Protein AF-A0A2J8SRP4-F1 (afdb_monomer_lite)

Structure (mmCIF, N/CA/C/O backbone):
data_AF-A0A2J8SRP4-F1
#
_entry.id   AF-A0A2J8SRP4-F1
#
loop_
_atom_site.group_PDB
_atom_site.id
_atom_site.type_symbol
_atom_site.label_atom_id
_atom_site.label_alt_id
_atom_site.label_comp_id
_atom_site.label_asym_id
_atom_site.label_entity_id
_atom_site.label_seq_id
_atom_site.pdbx_PDB_ins_code
_atom_site.Cartn_x
_atom_site.Cartn_y
_atom_site.Cartn_z
_atom_site.occupancy
_atom_site.B_iso_or_equiv
_atom_site.auth_seq_id
_atom_site.auth_comp_id
_atom_site.auth_asym_id
_atom_site.auth_atom_id
_atom_site.pdbx_PDB_model_num
ATOM 1 N N . MET A 1 1 ? -6.753 -57.202 -45.475 1.00 40.09 1 MET A N 1
ATOM 2 C CA . MET A 1 1 ? -7.753 -56.138 -45.253 1.00 40.09 1 MET A CA 1
ATOM 3 C C . MET A 1 1 ? -6.995 -54.838 -45.067 1.00 40.09 1 MET A C 1
ATOM 5 O O . MET A 1 1 ? -6.317 -54.714 -44.061 1.00 40.09 1 MET A O 1
ATOM 9 N N . ASN A 1 2 ? -7.024 -53.933 -46.046 1.00 38.69 2 ASN A N 1
ATOM 10 C CA . ASN A 1 2 ? -6.507 -52.573 -45.891 1.00 38.69 2 ASN A CA 1
ATOM 11 C C . ASN A 1 2 ? -7.425 -51.650 -46.700 1.00 38.69 2 ASN A C 1
ATOM 13 O O . ASN A 1 2 ? -7.540 -51.818 -47.911 1.00 38.69 2 ASN A O 1
ATOM 17 N N . GLY A 1 3 ? -8.147 -50.769 -46.015 1.00 42.84 3 GLY A N 1
ATOM 18 C CA . GLY A 1 3 ? -9.070 -49.806 -46.608 1.00 42.84 3 GLY A CA 1
ATOM 19 C C . GLY A 1 3 ? -8.746 -48.425 -46.058 1.00 42.84 3 GLY A C 1
ATOM 20 O O . GLY A 1 3 ? -9.212 -48.068 -44.982 1.00 42.84 3 GLY A O 1
ATOM 21 N N . ASP A 1 4 ? -7.906 -47.687 -46.780 1.00 44.59 4 ASP A N 1
ATOM 22 C CA . ASP A 1 4 ? -7.559 -46.296 -46.492 1.00 44.59 4 ASP A CA 1
ATOM 23 C C . ASP A 1 4 ? -8.706 -45.377 -46.941 1.00 44.59 4 ASP A C 1
ATOM 25 O O . ASP A 1 4 ? -8.791 -44.965 -48.098 1.00 44.59 4 ASP A O 1
ATOM 29 N N . SER A 1 5 ? -9.605 -45.043 -46.017 1.00 53.81 5 SER A N 1
ATOM 30 C CA . SER A 1 5 ? -10.577 -43.963 -46.203 1.00 53.81 5 SER A CA 1
ATOM 31 C C . SER A 1 5 ? -9.955 -42.642 -45.751 1.00 53.81 5 SER A C 1
ATOM 33 O O . SER A 1 5 ? -10.092 -42.233 -44.599 1.00 53.81 5 SER A O 1
ATOM 35 N N . ARG A 1 6 ? -9.264 -41.951 -46.664 1.00 50.66 6 ARG A N 1
ATOM 36 C CA . ARG A 1 6 ? -8.825 -40.561 -46.460 1.00 50.66 6 ARG A CA 1
ATOM 37 C C . ARG A 1 6 ? -10.037 -39.626 -46.496 1.00 50.66 6 ARG A C 1
ATOM 39 O O . ARG A 1 6 ? -10.508 -39.253 -47.566 1.00 50.66 6 ARG A O 1
ATOM 46 N N . ALA A 1 7 ? -10.525 -39.225 -45.325 1.00 52.59 7 ALA A N 1
ATOM 47 C CA . ALA A 1 7 ? -11.469 -38.120 -45.200 1.00 52.59 7 ALA A CA 1
ATOM 48 C C . ALA A 1 7 ? -10.760 -36.803 -45.569 1.00 52.59 7 ALA A C 1
ATOM 50 O O . ALA A 1 7 ? -9.891 -36.322 -44.843 1.00 52.59 7 ALA A O 1
ATOM 51 N N . ALA A 1 8 ? -11.104 -36.234 -46.724 1.00 55.78 8 ALA A N 1
ATOM 52 C CA . ALA A 1 8 ? -10.657 -34.906 -47.121 1.00 55.78 8 ALA A CA 1
ATOM 53 C C . ALA A 1 8 ? -11.366 -33.852 -46.252 1.00 55.78 8 ALA A C 1
ATOM 55 O O . ALA A 1 8 ? -12.569 -33.634 -46.384 1.00 55.78 8 ALA A O 1
ATOM 56 N N . VAL A 1 9 ? -10.625 -33.196 -45.356 1.00 54.66 9 VAL A N 1
ATOM 57 C CA . VAL A 1 9 ? -11.111 -32.035 -44.599 1.00 54.66 9 VAL A CA 1
ATOM 58 C C . VAL A 1 9 ? -11.082 -30.824 -45.530 1.00 54.66 9 VAL A C 1
ATOM 60 O O . VAL A 1 9 ? -10.057 -30.163 -45.684 1.00 54.66 9 VAL A O 1
ATOM 63 N N . VAL A 1 10 ? -12.209 -30.545 -46.184 1.00 57.19 10 VAL A N 1
ATOM 64 C CA . VAL A 1 10 ? -12.417 -29.285 -46.904 1.00 57.19 10 VAL A CA 1
ATOM 65 C C . VAL A 1 10 ? -12.738 -28.214 -45.866 1.00 57.19 10 VAL A C 1
ATOM 67 O O . VAL A 1 10 ? -13.882 -28.022 -45.466 1.00 57.19 10 VAL A O 1
ATOM 70 N N . THR A 1 11 ? -11.699 -27.537 -45.390 1.00 53.75 11 THR A N 1
ATOM 71 C CA . THR A 1 11 ? -11.833 -26.277 -44.657 1.00 53.75 11 THR A CA 1
ATOM 72 C C . THR A 1 11 ? -11.975 -25.160 -45.690 1.00 53.75 11 THR A C 1
ATOM 74 O O . THR A 1 11 ? -11.020 -24.783 -46.368 1.00 53.75 11 THR A O 1
ATOM 77 N N . SER A 1 12 ? -13.203 -24.680 -45.881 1.00 53.62 12 SER A N 1
ATOM 78 C CA . SER A 1 12 ? -13.449 -23.433 -46.601 1.00 53.62 12 SER A CA 1
ATOM 79 C C . SER A 1 12 ? -13.050 -22.255 -45.701 1.00 53.62 12 SER A C 1
ATOM 81 O O . SER A 1 12 ? -13.509 -22.211 -44.554 1.00 53.62 12 SER A O 1
ATOM 83 N N . PRO A 1 13 ? -12.241 -21.291 -46.176 1.00 53.75 13 PRO A N 1
ATOM 84 C CA . PRO A 1 13 ? -11.909 -20.107 -45.391 1.00 53.75 13 PRO A CA 1
ATOM 85 C C . PRO A 1 13 ? -13.167 -19.256 -45.127 1.00 53.75 13 PRO A C 1
ATOM 87 O O . PRO A 1 13 ? -14.064 -19.213 -45.975 1.00 53.75 13 PRO A O 1
ATOM 90 N N . PRO A 1 14 ? -13.263 -18.585 -43.963 1.00 45.38 14 PRO A N 1
ATOM 91 C CA . PRO A 1 14 ? -14.450 -17.824 -43.590 1.00 45.38 14 PRO A CA 1
ATOM 92 C C . PRO A 1 14 ? -14.631 -16.581 -44.482 1.00 45.38 14 PRO A C 1
ATOM 94 O O . PRO A 1 14 ? -13.644 -16.026 -44.975 1.00 45.38 14 PRO A O 1
ATOM 97 N N . PRO A 1 15 ? -15.881 -16.128 -44.694 1.00 49.12 15 PRO A N 1
ATOM 98 C CA . PRO A 1 15 ? -16.188 -15.028 -45.599 1.00 49.12 15 PRO A CA 1
ATOM 99 C C . PRO A 1 15 ? -15.612 -13.700 -45.093 1.00 49.12 15 PRO A C 1
ATOM 101 O O . PRO A 1 15 ? -15.779 -13.309 -43.938 1.00 49.12 15 PRO A O 1
ATOM 104 N N . THR A 1 16 ? -14.934 -12.992 -45.995 1.00 54.62 16 THR A N 1
ATOM 105 C CA . THR A 1 16 ? -14.327 -11.680 -45.759 1.00 54.62 16 THR A CA 1
ATOM 106 C C . THR A 1 16 ? -15.401 -10.593 -45.718 1.00 54.62 16 THR A C 1
ATOM 108 O O . THR A 1 16 ? -15.681 -9.953 -46.727 1.00 54.62 16 THR A O 1
ATOM 111 N N . THR A 1 17 ? -15.983 -10.339 -44.550 1.00 49.53 17 THR A N 1
ATOM 112 C CA .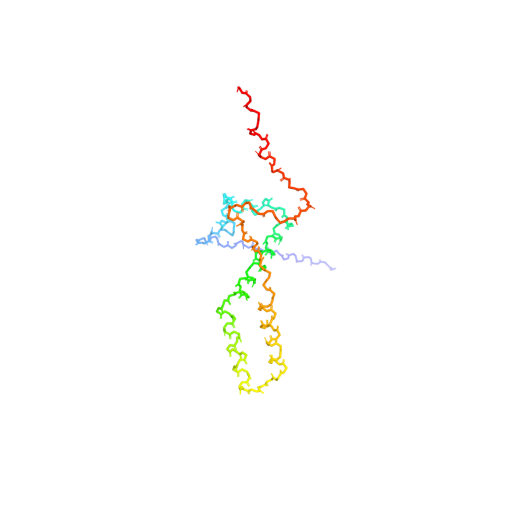 THR A 1 17 ? -16.734 -9.101 -44.290 1.00 49.53 17 THR A CA 1
ATOM 113 C C . THR A 1 17 ? -16.005 -8.297 -43.218 1.00 49.53 17 THR A C 1
ATOM 115 O O . THR A 1 17 ? -16.048 -8.635 -42.038 1.00 49.53 17 THR A O 1
ATOM 118 N N . ALA A 1 18 ? -15.290 -7.248 -43.631 1.00 51.03 18 ALA A N 1
ATOM 119 C CA . ALA A 1 18 ? -14.847 -6.187 -42.725 1.00 51.03 18 ALA A CA 1
ATOM 120 C C . ALA A 1 18 ? -16.030 -5.225 -42.496 1.00 51.03 18 ALA A C 1
ATOM 122 O O . ALA A 1 18 ? -16.766 -4.959 -43.447 1.00 51.03 18 ALA A O 1
ATOM 123 N N . PRO A 1 19 ? -16.226 -4.717 -41.266 1.00 50.34 19 PRO A N 1
ATOM 124 C CA . PRO A 1 19 ? -15.535 -3.478 -40.923 1.00 50.34 19 PRO A CA 1
ATOM 125 C C . PRO A 1 19 ? -15.154 -3.413 -39.434 1.00 50.34 19 PRO A C 1
ATOM 127 O O . PRO A 1 19 ? -15.683 -2.602 -38.701 1.00 50.34 19 PRO A O 1
ATOM 130 N N . HIS A 1 20 ? -14.230 -4.251 -38.967 1.00 47.28 20 HIS A N 1
ATOM 131 C CA . HIS A 1 20 ? -13.478 -3.994 -37.727 1.00 47.28 20 HIS A CA 1
ATOM 132 C C . HIS A 1 20 ? -12.106 -4.643 -37.864 1.00 47.28 20 HIS A C 1
ATOM 134 O O . HIS A 1 20 ? -11.798 -5.688 -37.297 1.00 47.28 20 HIS A O 1
ATOM 140 N N . LYS A 1 21 ? -11.297 -4.046 -38.735 1.00 50.06 21 LYS A N 1
ATOM 141 C CA . LYS A 1 21 ? -9.904 -4.419 -38.951 1.00 50.06 21 LYS A CA 1
ATOM 142 C C . LYS A 1 21 ? -8.993 -3.322 -38.404 1.00 50.06 21 LYS A C 1
ATOM 144 O O . LYS A 1 21 ? -7.998 -3.000 -39.032 1.00 50.06 21 LYS A O 1
ATOM 149 N N . GLU A 1 22 ? -9.280 -2.811 -37.210 1.00 49.19 22 GLU A N 1
ATOM 150 C CA . GLU A 1 22 ? -8.179 -2.397 -36.338 1.00 49.19 22 GLU A CA 1
ATOM 151 C C . GLU A 1 22 ? -7.460 -3.691 -35.965 1.00 49.19 22 GLU A C 1
ATOM 153 O O . GLU A 1 22 ? -7.807 -4.409 -35.021 1.00 49.19 22 GLU A O 1
ATOM 158 N N . ARG A 1 23 ? -6.543 -4.082 -36.851 1.00 59.72 23 ARG A N 1
ATOM 159 C CA . ARG A 1 23 ? -5.667 -5.236 -36.688 1.00 59.72 23 ARG A CA 1
ATOM 160 C C . ARG A 1 23 ? -5.067 -5.081 -35.295 1.00 59.72 23 ARG A C 1
ATOM 162 O O . ARG A 1 23 ? -4.697 -3.982 -34.921 1.00 59.72 23 ARG A O 1
ATOM 169 N N . TYR A 1 24 ? -4.954 -6.151 -34.517 1.00 57.38 24 TYR A N 1
ATOM 170 C CA . TYR A 1 24 ? -4.339 -6.096 -33.180 1.00 57.38 24 TYR A CA 1
ATOM 171 C C . TYR A 1 24 ? -2.965 -5.377 -33.149 1.00 57.38 24 TYR A C 1
ATOM 173 O O . TYR A 1 24 ? -2.548 -4.905 -32.099 1.00 57.38 24 TYR A O 1
ATOM 181 N N . PHE A 1 25 ? -2.307 -5.264 -34.307 1.00 50.47 25 PHE A N 1
ATOM 182 C CA . PHE A 1 25 ? -1.051 -4.559 -34.563 1.00 50.47 25 PHE A CA 1
ATOM 183 C C . PHE A 1 25 ? -1.175 -3.047 -34.847 1.00 50.47 25 PHE A C 1
ATOM 185 O O . PHE A 1 25 ? -0.173 -2.357 -34.799 1.00 50.47 25 PHE A O 1
ATOM 192 N N . ASP A 1 26 ? -2.370 -2.524 -35.117 1.00 57.34 26 ASP A N 1
ATOM 193 C CA . ASP A 1 26 ? -2.629 -1.119 -35.490 1.00 57.34 26 ASP A CA 1
ATOM 194 C C . ASP A 1 26 ? -2.953 -0.227 -34.275 1.00 57.34 26 ASP A C 1
ATOM 196 O O . ASP A 1 26 ? -3.289 0.943 -34.398 1.00 57.34 26 ASP A O 1
ATOM 200 N N . ARG A 1 27 ? -2.891 -0.795 -33.063 1.00 63.62 27 ARG A N 1
ATOM 201 C CA . ARG A 1 27 ? -3.172 -0.080 -31.805 1.00 63.62 27 ARG A CA 1
ATOM 202 C C . ARG A 1 27 ? -1.929 0.546 -31.186 1.00 63.62 27 ARG A C 1
ATOM 204 O O . ARG A 1 27 ? -2.042 1.340 -30.257 1.00 63.62 27 ARG A O 1
ATOM 211 N N . VAL A 1 28 ? -0.754 0.127 -31.646 1.00 65.88 28 VAL A N 1
ATOM 212 C CA . VAL A 1 28 ? 0.528 0.570 -31.114 1.00 65.88 28 VAL A CA 1
ATOM 213 C C . VAL A 1 28 ? 1.168 1.446 -32.172 1.00 65.88 28 VAL A C 1
ATOM 215 O O . VAL A 1 28 ? 1.586 0.954 -33.214 1.00 65.88 28 VAL A O 1
ATOM 218 N N . ASP A 1 29 ? 1.219 2.748 -31.908 1.00 77.69 29 ASP A N 1
ATOM 219 C CA . ASP A 1 29 ? 1.975 3.675 -32.741 1.00 77.69 29 ASP A CA 1
ATOM 220 C C . ASP A 1 29 ? 3.465 3.319 -32.643 1.00 77.69 29 ASP A C 1
ATOM 222 O O . ASP A 1 29 ? 4.126 3.586 -31.638 1.00 77.69 29 ASP A O 1
ATOM 226 N N . GLU A 1 30 ? 3.987 2.675 -33.687 1.00 74.88 30 GLU A N 1
ATOM 227 C CA . GLU A 1 30 ? 5.390 2.266 -33.778 1.00 74.88 30 GLU A CA 1
ATOM 228 C C . GLU A 1 30 ? 6.361 3.458 -33.740 1.00 74.88 30 GLU A C 1
ATOM 230 O O . GLU A 1 30 ? 7.533 3.272 -33.410 1.00 74.88 30 GLU A O 1
ATOM 235 N N . ASN A 1 31 ? 5.882 4.675 -34.026 1.00 81.44 31 ASN A N 1
ATOM 236 C CA . ASN A 1 31 ? 6.665 5.908 -33.958 1.00 81.44 31 ASN A CA 1
ATOM 237 C C . ASN A 1 31 ? 6.555 6.608 -32.597 1.00 81.44 31 ASN A C 1
ATOM 239 O O . ASN A 1 31 ? 7.219 7.626 -32.385 1.00 81.44 31 ASN A O 1
ATOM 243 N N . ASN A 1 32 ? 5.750 6.084 -31.665 1.00 85.94 32 ASN A N 1
ATOM 244 C CA . ASN A 1 32 ? 5.618 6.672 -30.341 1.00 85.94 32 ASN A CA 1
ATOM 245 C C . ASN A 1 32 ? 6.972 6.590 -29.606 1.00 85.94 32 ASN A C 1
ATOM 247 O O . ASN A 1 32 ? 7.492 5.487 -29.388 1.00 85.94 32 ASN A O 1
ATOM 251 N N . PRO A 1 33 ? 7.547 7.732 -29.187 1.00 81.44 33 PRO A N 1
ATOM 252 C CA . PRO A 1 33 ? 8.847 7.764 -28.527 1.00 81.44 33 PRO A CA 1
ATOM 253 C C . PRO A 1 33 ? 8.877 6.953 -27.227 1.00 81.44 33 PRO A C 1
ATOM 255 O O . PRO A 1 33 ? 9.914 6.379 -26.909 1.00 81.44 33 PRO A O 1
ATOM 258 N N . GLU A 1 34 ? 7.762 6.845 -26.499 1.00 80.50 34 GLU A N 1
ATOM 259 C CA . GLU A 1 34 ? 7.681 6.040 -25.273 1.00 80.50 34 GLU A CA 1
ATOM 260 C C . GLU A 1 34 ? 7.673 4.540 -25.574 1.00 80.50 34 GLU A C 1
ATOM 262 O O . GLU A 1 34 ? 8.381 3.780 -24.918 1.00 80.50 34 GLU A O 1
ATOM 267 N N . TYR A 1 35 ? 6.969 4.111 -26.625 1.00 83.94 35 TYR A N 1
ATOM 268 C CA . TYR A 1 35 ? 6.986 2.713 -27.060 1.00 83.94 35 TYR A CA 1
ATOM 269 C C . TYR A 1 35 ? 8.375 2.293 -27.556 1.00 83.94 35 TYR A C 1
ATOM 271 O O . TYR A 1 35 ? 8.881 1.229 -27.196 1.00 83.94 35 TYR A O 1
ATOM 279 N N . LEU A 1 36 ? 9.028 3.154 -28.340 1.00 85.19 36 LEU A N 1
ATOM 280 C CA . LEU A 1 36 ? 10.403 2.945 -28.786 1.00 85.19 36 LEU A CA 1
ATOM 281 C C . LEU A 1 36 ? 11.364 2.890 -27.596 1.00 85.19 36 LEU A C 1
ATOM 283 O O . LEU A 1 36 ? 12.239 2.027 -27.560 1.00 85.19 36 LEU A O 1
ATOM 287 N N . ARG A 1 37 ? 11.205 3.775 -26.609 1.00 84.88 37 ARG A N 1
ATOM 288 C CA . ARG A 1 37 ? 12.037 3.790 -25.401 1.00 84.88 37 ARG A CA 1
ATOM 289 C C . ARG A 1 37 ? 11.875 2.497 -24.603 1.00 84.88 37 ARG A C 1
ATOM 291 O O . ARG A 1 37 ? 12.872 1.839 -24.326 1.00 84.88 37 ARG A O 1
ATOM 298 N N . GLU A 1 38 ? 10.639 2.099 -24.323 1.00 82.44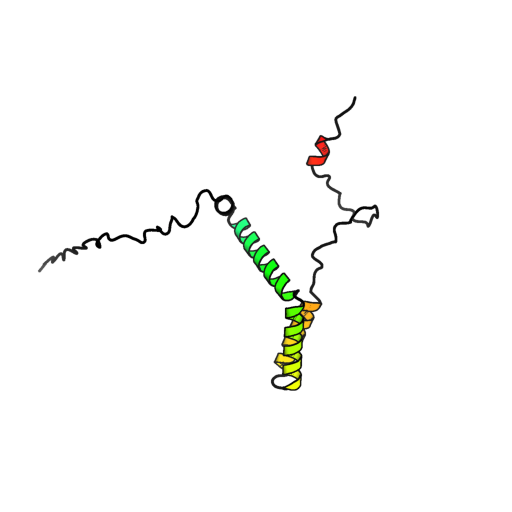 38 GLU A N 1
ATOM 299 C CA . GLU A 1 38 ? 10.283 0.859 -23.627 1.00 82.44 38 GLU A CA 1
ATOM 300 C C . GLU A 1 38 ? 10.830 -0.377 -24.359 1.00 82.44 38 GLU A C 1
ATOM 302 O O . GLU A 1 38 ? 11.409 -1.262 -23.733 1.00 82.44 38 GLU A O 1
ATOM 307 N N . ARG A 1 39 ? 10.719 -0.426 -25.696 1.00 84.50 39 ARG A N 1
ATOM 308 C CA . ARG A 1 39 ? 11.239 -1.534 -26.515 1.00 84.50 39 ARG A CA 1
ATOM 309 C C . ARG A 1 39 ? 12.765 -1.624 -26.492 1.00 84.50 39 ARG A C 1
ATOM 311 O O . ARG A 1 39 ? 13.309 -2.722 -26.559 1.00 84.50 39 ARG A O 1
ATOM 318 N N . ASN A 1 40 ? 13.449 -0.482 -26.458 1.00 86.50 40 ASN A N 1
ATOM 319 C CA . ASN A 1 40 ? 14.912 -0.421 -26.460 1.00 86.50 40 ASN A CA 1
ATOM 320 C C . ASN A 1 40 ? 15.522 -0.589 -25.057 1.00 86.50 40 ASN A C 1
ATOM 322 O O . ASN A 1 40 ? 16.736 -0.758 -24.942 1.00 86.50 40 ASN A O 1
ATOM 326 N N . MET A 1 41 ? 14.717 -0.553 -23.990 1.00 88.88 41 MET A N 1
ATOM 327 C CA . MET A 1 41 ? 15.199 -0.799 -22.634 1.00 88.88 41 MET A CA 1
ATOM 328 C C . MET A 1 41 ? 15.516 -2.281 -22.419 1.00 88.88 41 MET A C 1
ATOM 330 O O . MET A 1 41 ? 14.742 -3.170 -22.778 1.00 88.88 41 MET A O 1
ATOM 334 N N . ALA A 1 42 ? 16.654 -2.542 -21.772 1.00 89.44 42 ALA A N 1
ATOM 335 C CA . ALA A 1 42 ? 17.019 -3.886 -21.349 1.00 89.44 42 ALA A CA 1
ATOM 336 C C . ALA A 1 42 ? 15.938 -4.472 -20.412 1.00 89.44 42 ALA A C 1
ATOM 338 O O . ALA A 1 42 ? 15.373 -3.726 -19.606 1.00 89.44 42 ALA A O 1
ATOM 339 N N . PRO A 1 43 ? 15.658 -5.788 -20.474 1.00 85.19 43 PRO A N 1
ATOM 340 C CA . PRO A 1 43 ? 14.621 -6.424 -19.658 1.00 85.19 43 PRO A CA 1
ATOM 341 C C . PRO A 1 43 ? 14.738 -6.135 -18.154 1.00 85.19 43 PRO A C 1
ATOM 343 O O . PRO A 1 43 ? 13.734 -5.790 -17.533 1.00 85.19 43 PRO A O 1
ATOM 346 N N . ASP A 1 44 ? 15.955 -6.188 -17.604 1.00 90.38 44 ASP A N 1
ATOM 347 C CA . ASP A 1 44 ? 16.224 -5.930 -16.182 1.00 90.38 44 ASP A CA 1
ATOM 348 C C . ASP A 1 44 ? 15.842 -4.497 -15.788 1.00 90.38 44 ASP A C 1
ATOM 350 O O . ASP A 1 44 ? 15.170 -4.270 -14.785 1.00 90.38 44 ASP A O 1
ATOM 354 N N . LEU A 1 45 ? 16.178 -3.523 -16.638 1.00 88.75 45 LEU A N 1
ATOM 355 C CA . LEU A 1 45 ? 15.870 -2.117 -16.388 1.00 88.75 45 LEU A CA 1
ATOM 356 C C . LEU A 1 45 ? 14.356 -1.849 -16.433 1.00 88.75 45 LEU A C 1
ATOM 358 O O . LEU A 1 45 ? 13.838 -1.079 -15.627 1.00 88.75 45 LEU A O 1
ATOM 362 N N . ARG A 1 46 ? 13.625 -2.509 -17.341 1.00 89.69 46 ARG A N 1
ATOM 363 C CA . ARG A 1 46 ? 12.153 -2.420 -17.410 1.00 89.69 46 ARG A CA 1
ATOM 364 C C . ARG A 1 46 ? 11.501 -3.001 -16.160 1.00 89.69 46 ARG A C 1
ATOM 366 O O . ARG A 1 46 ? 10.550 -2.430 -15.627 1.00 89.69 46 ARG A O 1
ATOM 373 N N . GLN A 1 47 ? 12.017 -4.129 -15.678 1.00 91.81 47 GLN A N 1
ATOM 374 C CA . GLN A 1 47 ? 11.554 -4.735 -14.434 1.00 91.81 47 GLN A CA 1
ATOM 375 C C . GLN A 1 47 ? 11.808 -3.812 -13.237 1.00 91.81 47 GLN A C 1
ATOM 377 O O . GLN A 1 47 ? 10.902 -3.622 -12.420 1.00 91.81 47 GLN A O 1
ATOM 382 N N . ASP A 1 48 ? 12.993 -3.207 -13.162 1.00 88.69 48 ASP A N 1
ATOM 383 C CA . ASP A 1 48 ? 13.347 -2.265 -12.104 1.00 88.69 48 ASP A CA 1
ATOM 384 C C . ASP A 1 48 ? 12.426 -1.043 -12.097 1.00 88.69 48 ASP A C 1
ATOM 386 O O . ASP A 1 48 ? 11.914 -0.691 -11.036 1.00 88.69 48 ASP A O 1
ATOM 390 N N . PHE A 1 49 ? 12.122 -0.436 -13.251 1.00 88.69 49 PHE A N 1
ATOM 391 C CA . PHE A 1 49 ? 11.173 0.684 -13.319 1.00 88.69 49 PHE A CA 1
ATOM 392 C C . PHE A 1 49 ? 9.763 0.292 -12.883 1.00 88.69 49 PHE A C 1
ATOM 394 O O . PHE A 1 49 ? 9.150 1.022 -12.104 1.00 88.69 49 PHE A O 1
ATOM 401 N N . ASN A 1 50 ? 9.270 -0.873 -13.305 1.00 90.81 50 ASN A N 1
ATOM 402 C CA . ASN A 1 50 ? 7.967 -1.376 -12.865 1.00 90.81 50 ASN A CA 1
ATOM 403 C C . ASN A 1 50 ? 7.933 -1.583 -11.345 1.00 90.81 50 ASN A C 1
ATOM 405 O O . ASN A 1 50 ? 6.976 -1.198 -10.670 1.00 90.81 50 ASN A O 1
ATOM 409 N N . MET A 1 51 ? 9.007 -2.140 -10.783 1.00 90.69 51 MET A N 1
ATOM 410 C CA . MET A 1 51 ? 9.153 -2.329 -9.342 1.00 90.69 51 MET A CA 1
ATOM 411 C C . MET A 1 51 ? 9.259 -0.987 -8.600 1.00 90.69 51 MET A C 1
ATOM 413 O O . MET A 1 51 ? 8.625 -0.806 -7.558 1.00 90.69 51 MET A O 1
ATOM 417 N N . MET A 1 52 ? 10.034 -0.032 -9.122 1.00 89.44 52 MET A N 1
ATOM 418 C CA . MET A 1 52 ? 10.177 1.316 -8.565 1.00 89.44 52 MET A CA 1
ATOM 419 C C . MET A 1 52 ? 8.847 2.073 -8.587 1.00 89.44 52 MET A C 1
ATOM 421 O O . MET A 1 52 ? 8.470 2.686 -7.589 1.00 89.44 52 MET A O 1
ATOM 425 N N . GLU A 1 53 ? 8.105 1.996 -9.689 1.00 91.31 53 GLU A N 1
ATOM 426 C CA . GLU A 1 53 ? 6.797 2.625 -9.852 1.00 91.31 53 GLU A CA 1
ATOM 427 C C . GLU A 1 53 ? 5.756 2.003 -8.912 1.00 91.31 53 GLU A C 1
ATOM 429 O O . GLU A 1 53 ? 5.035 2.723 -8.217 1.00 91.31 53 GLU A O 1
ATOM 434 N N . GLN A 1 54 ? 5.724 0.671 -8.807 1.00 92.38 54 GLN A N 1
ATOM 435 C CA . GLN A 1 54 ? 4.857 -0.023 -7.859 1.00 92.38 54 GLN A CA 1
ATOM 436 C C . GLN A 1 54 ? 5.163 0.394 -6.417 1.00 92.38 54 GLN A C 1
ATOM 438 O O . GLN A 1 54 ? 4.244 0.770 -5.688 1.00 92.38 54 GLN A O 1
ATOM 443 N N . LYS A 1 55 ? 6.439 0.385 -6.009 1.00 89.19 55 LYS A N 1
ATOM 444 C CA . LYS A 1 55 ? 6.852 0.834 -4.669 1.00 89.19 55 LYS A CA 1
ATOM 445 C C . LYS A 1 55 ? 6.463 2.289 -4.417 1.00 89.19 55 LYS A C 1
ATOM 447 O O . LYS A 1 55 ? 5.952 2.595 -3.343 1.00 89.19 55 LYS A O 1
ATOM 452 N N . LYS A 1 56 ? 6.633 3.168 -5.411 1.00 90.81 56 LYS A N 1
ATOM 453 C CA . LYS A 1 56 ? 6.217 4.573 -5.327 1.00 90.81 56 LYS A CA 1
ATOM 454 C C . LYS A 1 56 ? 4.711 4.701 -5.099 1.00 90.81 56 LYS A C 1
ATOM 456 O O . LYS A 1 56 ? 4.307 5.420 -4.191 1.00 90.81 56 LYS A O 1
ATOM 461 N N . ARG A 1 57 ? 3.882 3.983 -5.866 1.00 92.44 57 ARG A N 1
ATOM 462 C CA . ARG A 1 57 ? 2.419 3.994 -5.680 1.00 92.44 57 ARG A CA 1
ATOM 463 C C . ARG A 1 57 ? 2.011 3.504 -4.295 1.00 92.44 57 ARG A C 1
ATOM 465 O O . ARG A 1 57 ? 1.197 4.151 -3.647 1.00 92.44 57 ARG A O 1
ATOM 472 N N . VAL A 1 58 ? 2.595 2.397 -3.833 1.00 90.31 58 VAL A N 1
ATOM 473 C CA . VAL A 1 58 ? 2.324 1.860 -2.490 1.00 90.31 58 VAL A CA 1
ATOM 474 C C . VAL A 1 58 ? 2.702 2.884 -1.423 1.00 90.31 58 VAL A C 1
ATOM 476 O O . VAL A 1 58 ? 1.883 3.179 -0.560 1.00 90.31 58 VAL A O 1
ATOM 479 N N . SER A 1 59 ? 3.890 3.487 -1.523 1.00 87.94 59 SER A N 1
ATOM 480 C CA . SER A 1 59 ? 4.329 4.538 -0.597 1.00 87.94 59 SER A CA 1
ATOM 481 C C . SER A 1 59 ? 3.347 5.706 -0.563 1.00 87.94 59 SER A C 1
ATOM 483 O O . SER A 1 59 ? 2.952 6.131 0.514 1.00 87.94 59 SER A O 1
ATOM 48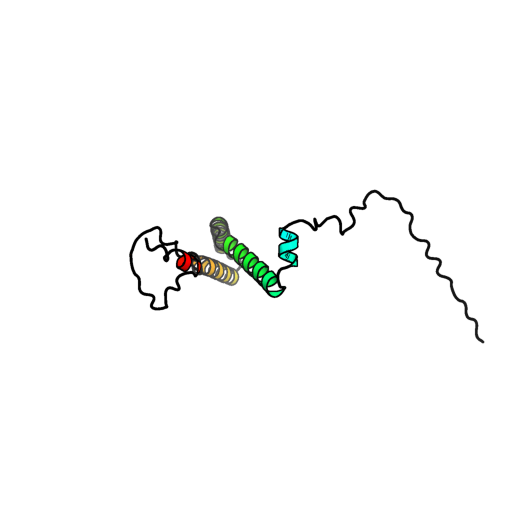5 N N . MET A 1 60 ? 2.898 6.187 -1.727 1.00 88.06 60 MET A N 1
ATOM 486 C CA . MET A 1 60 ? 1.942 7.296 -1.803 1.00 88.06 60 MET A CA 1
ATOM 487 C C . MET A 1 60 ? 0.610 6.981 -1.114 1.00 88.06 60 MET A C 1
ATOM 489 O O . MET A 1 60 ? 0.047 7.856 -0.466 1.00 88.06 60 MET A O 1
ATOM 493 N N . ILE A 1 61 ? 0.110 5.749 -1.239 1.00 89.06 61 ILE A N 1
ATOM 494 C CA . ILE A 1 61 ? -1.124 5.328 -0.564 1.00 89.06 61 ILE A CA 1
ATOM 495 C C . ILE A 1 61 ? -0.905 5.274 0.948 1.00 89.06 61 ILE A C 1
ATOM 497 O O . ILE A 1 61 ? -1.697 5.838 1.695 1.00 89.06 61 ILE A O 1
ATOM 501 N N . LEU A 1 62 ? 0.183 4.640 1.397 1.00 87.50 62 LEU A N 1
ATOM 502 C CA . LEU A 1 62 ? 0.467 4.485 2.824 1.00 87.50 62 LEU A CA 1
ATOM 503 C C . LEU A 1 62 ? 0.778 5.820 3.522 1.00 87.50 62 LEU A C 1
ATOM 505 O O . LEU A 1 62 ? 0.525 5.964 4.711 1.00 87.50 62 LEU A O 1
ATOM 509 N N . GLN A 1 63 ? 1.306 6.796 2.785 1.00 85.31 63 GLN A N 1
ATOM 510 C CA . GLN A 1 63 ? 1.585 8.150 3.271 1.00 85.31 63 GLN A CA 1
ATOM 511 C C . GLN A 1 63 ? 0.391 9.106 3.117 1.00 85.31 63 GLN A C 1
ATOM 513 O O . GLN A 1 63 ? 0.492 10.268 3.509 1.00 85.31 63 GLN A O 1
ATOM 518 N N . SER A 1 64 ? -0.720 8.661 2.523 1.00 90.12 64 SER A N 1
ATOM 519 C CA . SER A 1 64 ? -1.898 9.502 2.314 1.00 90.12 64 SER A CA 1
ATOM 520 C C . SER A 1 64 ? -2.570 9.825 3.653 1.00 90.12 64 SER A C 1
ATOM 522 O O . SER A 1 64 ? -3.033 8.899 4.324 1.00 90.12 64 SER A O 1
ATOM 524 N N . PRO A 1 65 ? -2.717 11.112 4.030 1.00 87.38 65 PRO A N 1
ATOM 525 C CA . PRO A 1 65 ? -3.392 11.491 5.272 1.00 87.38 65 PRO A CA 1
ATOM 526 C C . PRO A 1 65 ? -4.819 10.940 5.358 1.00 87.38 65 PRO A C 1
ATOM 528 O O . PRO A 1 65 ? -5.213 10.396 6.384 1.00 87.38 65 PRO A O 1
ATOM 531 N N . ALA A 1 66 ? -5.555 10.985 4.242 1.00 91.38 66 ALA A N 1
ATOM 532 C CA . ALA A 1 66 ? -6.923 10.479 4.167 1.00 91.38 66 ALA A CA 1
ATOM 533 C C . ALA A 1 66 ? -7.005 8.967 4.433 1.00 91.38 66 ALA A C 1
ATOM 535 O O . ALA A 1 66 ? -7.934 8.504 5.088 1.00 91.38 66 ALA A O 1
ATOM 536 N N . PHE A 1 67 ? -6.017 8.199 3.960 1.00 91.25 67 PHE A N 1
ATOM 537 C CA . PHE A 1 67 ? -5.974 6.759 4.209 1.00 91.25 67 PHE A CA 1
ATOM 538 C C . PHE A 1 67 ? -5.714 6.458 5.691 1.00 91.25 67 PHE A C 1
ATOM 540 O O . PHE A 1 67 ? -6.361 5.586 6.268 1.00 91.25 67 PHE A O 1
ATOM 547 N N . CYS A 1 68 ? -4.798 7.198 6.321 1.00 89.00 68 CYS A N 1
ATOM 548 C CA . CYS A 1 68 ? -4.516 7.057 7.749 1.00 89.00 68 CYS A CA 1
ATOM 549 C C . CYS A 1 68 ? -5.746 7.378 8.612 1.00 89.00 68 CYS A C 1
ATOM 551 O O . CYS A 1 68 ? -6.055 6.629 9.535 1.00 89.00 68 CYS A O 1
ATOM 553 N N . GLU A 1 69 ? -6.470 8.454 8.296 1.00 91.06 69 GLU A N 1
ATOM 554 C CA . GLU A 1 69 ? -7.701 8.836 9.001 1.00 91.06 69 GLU A CA 1
ATOM 555 C C . GLU A 1 69 ? -8.801 7.771 8.871 1.00 91.06 69 GLU A C 1
ATOM 557 O O . GLU A 1 69 ? -9.467 7.431 9.852 1.00 91.06 69 GLU A O 1
ATOM 562 N N . GLU A 1 70 ? -8.975 7.204 7.675 1.00 92.88 70 GLU A N 1
ATOM 563 C CA . GLU A 1 70 ? -9.949 6.137 7.432 1.00 92.88 70 GLU A CA 1
ATOM 564 C C . GLU A 1 70 ? -9.583 4.847 8.187 1.00 92.88 70 GLU A C 1
ATOM 566 O O . GLU A 1 70 ? -10.450 4.223 8.808 1.00 92.88 70 GLU A O 1
ATOM 571 N N . LEU A 1 71 ? -8.296 4.480 8.205 1.00 90.94 71 LEU A N 1
ATOM 572 C CA . LEU A 1 71 ? -7.792 3.334 8.964 1.00 90.94 71 LEU A CA 1
ATOM 573 C C . LEU A 1 71 ? -8.014 3.511 10.474 1.00 90.94 71 LEU A C 1
ATOM 575 O O . LEU A 1 71 ? -8.498 2.589 11.132 1.00 90.94 71 LEU A O 1
ATOM 579 N N . GLU A 1 72 ? -7.720 4.693 11.016 1.00 89.88 72 GLU A N 1
ATOM 580 C CA . GLU A 1 72 ? -7.937 5.024 12.428 1.00 89.88 72 GLU A CA 1
ATOM 581 C C . GLU A 1 72 ? -9.429 4.957 12.796 1.00 89.88 72 GLU A C 1
ATOM 583 O O . GLU A 1 72 ? -9.808 4.343 13.795 1.00 89.88 72 GLU A O 1
ATOM 588 N N . SER A 1 73 ? -10.304 5.500 11.945 1.00 91.62 73 SER A N 1
ATOM 589 C CA . SER A 1 73 ? -11.759 5.400 12.119 1.00 91.62 73 SER A CA 1
ATOM 590 C C . SER A 1 73 ? -12.233 3.940 12.156 1.00 91.62 73 SER A C 1
ATOM 592 O O . SER A 1 73 ? -13.001 3.547 13.041 1.00 91.62 73 SER A O 1
ATOM 594 N N . MET A 1 74 ? -11.718 3.100 11.251 1.00 89.69 74 MET A N 1
ATOM 595 C CA . MET A 1 74 ? -12.026 1.669 11.221 1.00 89.69 74 MET A CA 1
ATOM 596 C C . MET A 1 74 ? -11.547 0.954 12.494 1.00 89.69 74 MET A C 1
ATOM 598 O O . MET A 1 74 ? -12.295 0.150 13.059 1.00 89.69 74 MET A O 1
ATOM 602 N N . ILE A 1 75 ? -10.341 1.261 12.982 1.00 89.31 75 ILE A N 1
ATOM 603 C CA . ILE A 1 75 ? -9.810 0.724 14.247 1.00 89.31 75 ILE A CA 1
ATOM 604 C C . ILE A 1 75 ? -10.722 1.110 15.413 1.00 89.31 75 ILE A C 1
ATOM 606 O O . ILE A 1 75 ? -11.120 0.246 16.200 1.00 89.31 75 ILE A O 1
ATOM 610 N N . GLN A 1 76 ? -11.116 2.381 15.499 1.00 89.50 76 GLN A N 1
ATOM 611 C CA . GLN A 1 76 ? -11.999 2.877 16.554 1.00 89.50 76 GLN A CA 1
ATOM 612 C C . GLN A 1 76 ? -13.388 2.231 16.509 1.00 89.50 76 GLN A C 1
ATOM 614 O O . GLN A 1 76 ? -13.957 1.916 17.561 1.00 89.50 76 GLN A O 1
ATOM 619 N N . GLU A 1 77 ? -13.945 1.994 15.316 1.00 89.50 77 GLU A N 1
ATOM 620 C CA . GLU A 1 77 ? -15.212 1.273 15.176 1.00 89.50 77 GLU A CA 1
ATOM 621 C C . GLU A 1 77 ? -15.078 -0.155 15.711 1.00 89.50 77 GLU A C 1
ATOM 623 O O . GLU A 1 77 ? -15.909 -0.596 16.510 1.00 89.50 77 GLU A O 1
ATOM 628 N N . GLN A 1 78 ? -14.013 -0.868 15.331 1.00 85.62 78 GLN A N 1
ATOM 629 C CA . GLN A 1 78 ? -13.771 -2.226 15.818 1.00 85.62 78 GLN A CA 1
ATOM 630 C C . GLN A 1 78 ? -13.548 -2.262 17.339 1.00 85.62 78 GLN A C 1
ATOM 632 O O . GLN A 1 78 ? -14.029 -3.192 17.993 1.00 85.62 78 GLN A O 1
ATOM 637 N N . PHE A 1 79 ? -12.919 -1.231 17.918 1.00 83.69 79 PHE A N 1
ATOM 638 C CA . PHE A 1 79 ? -12.720 -1.092 19.365 1.00 83.69 79 PHE A CA 1
ATOM 639 C C . PHE A 1 79 ? -14.051 -1.006 20.113 1.00 83.69 79 PHE A C 1
ATOM 641 O O . PHE A 1 79 ? -14.256 -1.694 21.111 1.00 83.69 79 PHE A O 1
ATOM 648 N N . LYS A 1 80 ? -14.993 -0.213 19.590 1.00 83.00 80 LYS A N 1
ATOM 649 C CA . LYS A 1 80 ? -16.343 -0.070 20.159 1.00 83.00 80 LYS A CA 1
ATOM 650 C C . LYS A 1 80 ? -17.183 -1.335 19.992 1.00 83.00 80 LYS A C 1
ATOM 652 O O . LYS A 1 80 ? -18.032 -1.629 20.828 1.00 83.00 80 LYS A O 1
ATOM 657 N N . LYS A 1 81 ? -16.967 -2.076 18.904 1.00 82.69 81 LYS A N 1
ATOM 658 C CA . LYS A 1 81 ? -17.753 -3.264 18.543 1.00 82.69 81 LYS A CA 1
ATOM 659 C C . LYS A 1 81 ? -17.292 -4.541 19.250 1.00 82.69 81 LYS A C 1
ATOM 661 O O . LYS A 1 81 ? -18.059 -5.500 19.297 1.00 82.69 81 LYS A O 1
ATOM 666 N N . GLY A 1 82 ? -16.050 -4.577 19.742 1.00 70.56 82 GLY A N 1
ATOM 667 C CA . GLY A 1 82 ? -15.487 -5.673 20.541 1.00 70.56 82 GLY A CA 1
ATOM 668 C C . GLY A 1 82 ? -15.367 -7.019 19.815 1.00 70.56 82 GLY A C 1
ATOM 669 O O . GLY A 1 82 ? -15.256 -8.056 20.462 1.00 70.56 82 GLY A O 1
ATOM 670 N N . LYS A 1 83 ? -15.430 -7.039 18.476 1.00 73.25 83 LYS A N 1
ATOM 671 C CA . LYS A 1 83 ? -15.655 -8.281 17.716 1.00 73.25 83 LYS A CA 1
ATOM 672 C C . LYS A 1 83 ? -14.427 -9.187 17.589 1.00 73.25 83 LYS A C 1
ATOM 674 O O . LYS A 1 83 ? -14.606 -10.374 17.327 1.00 73.25 83 LYS A O 1
ATOM 679 N N . ASN A 1 84 ? -13.206 -8.661 17.742 1.00 80.75 84 ASN A N 1
ATOM 680 C CA . ASN A 1 84 ? -11.978 -9.459 17.656 1.00 80.75 84 ASN A CA 1
ATOM 681 C C . ASN A 1 84 ? -10.747 -8.717 18.238 1.00 80.75 84 ASN A C 1
ATOM 683 O O . ASN A 1 84 ? -10.206 -7.836 17.566 1.00 80.75 84 ASN A O 1
ATOM 687 N N . PRO A 1 85 ? -10.261 -9.067 19.445 1.00 80.56 85 PRO A N 1
ATOM 688 C CA . PRO A 1 85 ? -9.109 -8.394 20.053 1.00 80.56 85 PRO A CA 1
ATOM 689 C C . PRO A 1 85 ? -7.799 -8.635 19.286 1.00 80.56 85 PRO A C 1
ATOM 691 O O . PRO A 1 85 ? -6.963 -7.741 19.207 1.00 80.56 85 PRO A O 1
ATOM 694 N N . THR A 1 86 ? -7.622 -9.803 18.661 1.00 86.81 86 THR A N 1
ATOM 695 C CA . THR A 1 86 ? -6.431 -10.108 17.851 1.00 86.81 86 THR A CA 1
ATOM 696 C C . THR A 1 86 ? -6.409 -9.296 16.556 1.00 86.81 86 THR A C 1
ATOM 698 O O . THR A 1 86 ? -5.366 -8.770 16.177 1.00 86.81 86 THR A O 1
ATOM 701 N N . GLY A 1 87 ? -7.563 -9.148 15.898 1.00 86.81 87 GLY A N 1
ATOM 702 C CA . GLY A 1 87 ? -7.703 -8.317 14.699 1.00 86.81 87 GLY A CA 1
ATOM 703 C C . GLY A 1 87 ? -7.443 -6.836 14.980 1.00 86.81 87 GLY A C 1
ATOM 704 O O . GLY A 1 87 ? -6.804 -6.166 14.176 1.00 86.81 87 GLY A O 1
ATOM 705 N N . LEU A 1 88 ? -7.866 -6.347 16.149 1.00 89.19 88 LEU A N 1
ATOM 706 C CA . LEU A 1 88 ? -7.565 -4.988 16.602 1.00 89.19 88 LEU A CA 1
ATOM 707 C C . LEU A 1 88 ? -6.068 -4.751 16.803 1.00 89.19 88 LEU A C 1
ATOM 709 O O . LEU A 1 88 ? -5.544 -3.764 16.297 1.00 89.19 88 LEU A O 1
ATOM 713 N N . LEU A 1 89 ? -5.375 -5.671 17.479 1.00 90.06 89 LEU A N 1
ATOM 714 C CA . LEU A 1 89 ? -3.925 -5.573 17.662 1.00 90.06 89 LEU A CA 1
ATOM 715 C C . LEU A 1 89 ? -3.180 -5.582 16.321 1.00 90.06 89 LEU A C 1
ATOM 717 O O . LEU A 1 89 ? -2.241 -4.813 16.144 1.00 90.06 89 LEU A O 1
ATOM 721 N N . ALA A 1 90 ? -3.621 -6.401 15.361 1.00 90.75 90 ALA A N 1
ATOM 722 C CA . ALA A 1 90 ? -3.036 -6.420 14.022 1.00 90.75 90 ALA A CA 1
ATOM 723 C C . ALA A 1 90 ? -3.241 -5.088 13.280 1.00 90.75 90 ALA A C 1
ATOM 725 O O . ALA A 1 90 ? -2.306 -4.573 12.674 1.00 90.75 90 ALA A O 1
ATOM 726 N N . LEU A 1 91 ? -4.441 -4.502 13.350 1.00 89.88 91 LEU A N 1
ATOM 727 C CA . LEU A 1 91 ? -4.710 -3.201 12.732 1.00 89.88 91 LEU A CA 1
ATOM 728 C C . LEU A 1 91 ? -3.886 -2.080 13.375 1.00 89.88 91 LEU A C 1
ATOM 730 O O . LEU A 1 91 ? -3.364 -1.228 12.661 1.00 89.88 91 LEU A O 1
ATOM 734 N N . GLN A 1 92 ? -3.720 -2.113 14.698 1.00 87.88 92 GLN A N 1
ATOM 735 C CA . GLN A 1 92 ? -2.879 -1.155 15.408 1.00 87.88 92 GLN A CA 1
ATOM 736 C C . GLN A 1 92 ? -1.408 -1.282 14.992 1.00 87.88 92 GLN A C 1
ATOM 738 O O . GLN A 1 92 ? -0.788 -0.284 14.651 1.00 87.88 92 GLN A O 1
ATOM 743 N N . GLN A 1 93 ? -0.878 -2.506 14.896 1.00 89.62 93 GLN A N 1
ATOM 744 C CA . GLN A 1 93 ? 0.480 -2.744 14.388 1.00 89.62 93 GLN A CA 1
ATOM 745 C C . GLN A 1 93 ? 0.677 -2.217 12.959 1.00 89.62 93 GLN A C 1
ATOM 747 O O . GLN A 1 93 ? 1.750 -1.712 12.632 1.00 89.62 93 GLN A O 1
ATOM 752 N N . ILE A 1 94 ? -0.347 -2.320 12.106 1.00 87.31 94 ILE A N 1
ATOM 753 C CA . ILE A 1 94 ? -0.312 -1.769 10.746 1.00 87.31 94 ILE A CA 1
ATOM 754 C C . ILE A 1 94 ? -0.294 -0.235 10.790 1.00 87.31 94 ILE A C 1
ATOM 756 O O . ILE A 1 94 ? 0.541 0.370 10.120 1.00 87.31 94 ILE A O 1
ATOM 760 N N . ALA A 1 95 ? -1.152 0.396 11.596 1.00 86.31 95 ALA A N 1
ATOM 761 C CA . ALA A 1 95 ? -1.171 1.852 11.759 1.00 86.31 95 ALA A CA 1
ATOM 762 C C . ALA A 1 95 ? 0.161 2.393 12.325 1.00 86.31 95 ALA A C 1
ATOM 764 O O . ALA A 1 95 ? 0.712 3.372 11.812 1.00 86.31 95 ALA A O 1
ATOM 765 N N . ASP A 1 96 ? 0.734 1.704 13.314 1.00 84.62 96 ASP A N 1
ATOM 766 C CA . ASP A 1 96 ? 2.034 2.034 13.908 1.00 84.62 96 ASP A CA 1
ATOM 767 C C . ASP A 1 96 ? 3.171 1.879 12.886 1.00 84.62 96 ASP A C 1
ATOM 769 O O . ASP A 1 96 ? 4.066 2.720 12.793 1.00 84.62 96 ASP A O 1
ATOM 773 N N . PHE A 1 97 ? 3.134 0.837 12.052 1.00 84.56 97 PHE A N 1
ATOM 774 C CA . PHE A 1 97 ? 4.107 0.663 10.973 1.00 84.56 97 PHE A CA 1
ATOM 775 C C . PHE A 1 97 ? 4.025 1.801 9.946 1.00 84.56 97 PHE A C 1
ATOM 777 O O . PHE A 1 97 ? 5.047 2.338 9.529 1.00 84.56 97 PHE A O 1
ATOM 784 N N . MET A 1 98 ? 2.823 2.221 9.558 1.00 79.00 98 MET A N 1
ATOM 785 C CA . MET A 1 98 ? 2.639 3.285 8.565 1.00 79.00 98 MET A CA 1
ATOM 786 C C . MET A 1 98 ? 3.097 4.663 9.063 1.00 79.00 98 MET A C 1
ATOM 788 O O . MET A 1 98 ? 3.616 5.457 8.280 1.00 79.00 98 MET A O 1
ATOM 792 N N . THR A 1 99 ? 2.949 4.936 10.360 1.00 71.56 99 THR A N 1
ATOM 793 C CA . THR A 1 99 ? 3.351 6.210 10.979 1.00 71.56 99 THR A CA 1
ATOM 794 C C . THR A 1 99 ? 4.843 6.281 11.315 1.00 71.56 99 THR A C 1
ATOM 796 O O . THR A 1 99 ? 5.424 7.365 11.284 1.00 71.56 99 THR A O 1
ATOM 799 N N . THR A 1 100 ? 5.488 5.147 11.605 1.00 61.19 100 THR A N 1
ATOM 800 C CA . THR A 1 100 ? 6.909 5.093 12.006 1.00 61.19 100 THR A CA 1
ATOM 801 C C . THR A 1 100 ? 7.867 4.877 10.838 1.00 61.19 100 THR A C 1
ATOM 803 O O . THR A 1 100 ? 8.996 5.365 10.868 1.00 61.19 100 THR A O 1
ATOM 806 N N . ASN A 1 101 ? 7.422 4.196 9.781 1.00 56.84 101 ASN A N 1
ATOM 807 C CA . ASN A 1 101 ? 8.255 3.818 8.644 1.00 56.84 101 ASN A CA 1
ATOM 808 C C . ASN A 1 101 ? 8.134 4.803 7.470 1.00 56.84 101 ASN A C 1
ATOM 810 O O . ASN A 1 10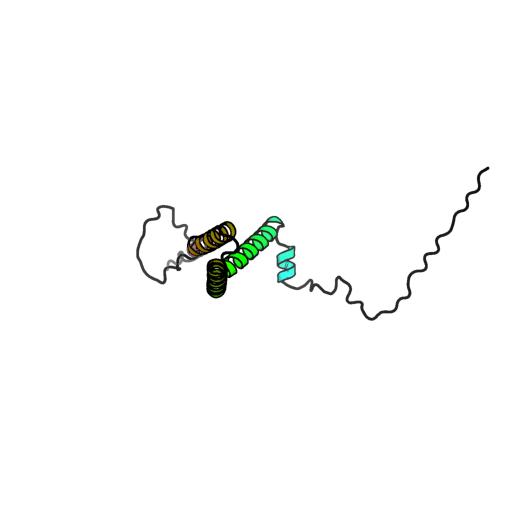1 ? 8.148 4.389 6.314 1.00 56.84 101 ASN A O 1
ATOM 814 N N . VAL A 1 102 ? 8.040 6.107 7.750 1.00 54.91 102 VAL A N 1
ATOM 815 C CA . VAL A 1 102 ? 8.294 7.169 6.766 1.00 54.91 102 VAL A CA 1
ATOM 816 C C . VAL A 1 102 ? 9.805 7.420 6.683 1.00 54.91 102 VAL A C 1
ATOM 818 O O . VAL A 1 102 ? 10.319 8.283 7.397 1.00 54.91 102 VAL A O 1
ATOM 821 N N . PRO A 1 103 ? 10.578 6.726 5.819 1.00 48.16 103 PRO A N 1
ATOM 822 C CA . PRO A 1 103 ? 11.847 7.284 5.414 1.00 48.16 103 PRO A CA 1
ATOM 823 C C . PRO A 1 103 ? 11.507 8.612 4.742 1.00 48.16 103 PRO A C 1
ATOM 825 O O . PRO A 1 103 ? 10.761 8.670 3.763 1.00 48.16 103 PRO A O 1
ATOM 828 N N . ASN A 1 104 ? 12.025 9.694 5.306 1.00 49.22 104 ASN A N 1
ATOM 829 C CA . ASN A 1 104 ? 12.109 10.971 4.629 1.00 49.22 104 ASN A CA 1
ATOM 830 C C . ASN A 1 104 ? 12.983 10.759 3.375 1.00 49.22 104 ASN A C 1
ATOM 832 O O . ASN A 1 104 ? 14.199 10.906 3.425 1.00 49.22 104 ASN A O 1
ATOM 836 N N . VAL A 1 105 ? 12.382 10.304 2.267 1.00 50.22 105 VAL A N 1
ATOM 837 C CA . VAL A 1 105 ? 13.066 9.951 1.002 1.00 50.22 105 VAL A CA 1
ATOM 838 C C . VAL A 1 105 ? 13.538 11.194 0.239 1.00 50.22 105 VAL A C 1
ATOM 840 O O . VAL A 1 105 ? 14.182 11.088 -0.800 1.00 50.22 105 VAL A O 1
ATOM 843 N N . TYR A 1 106 ? 13.327 12.383 0.793 1.00 40.41 106 TYR A N 1
ATOM 844 C CA . TYR A 1 106 ? 13.953 13.594 0.299 1.00 40.41 106 TYR A CA 1
ATOM 845 C C . TYR A 1 106 ? 14.763 14.228 1.432 1.00 40.41 106 TYR A C 1
ATOM 847 O O . TYR A 1 106 ? 14.175 14.858 2.315 1.00 40.41 106 TYR A O 1
ATOM 855 N N . PRO A 1 107 ? 16.110 14.147 1.430 1.00 42.03 107 PRO A N 1
ATOM 856 C CA . PRO A 1 107 ? 16.845 15.274 1.973 1.00 42.03 107 PRO A CA 1
ATOM 857 C C . PRO A 1 107 ? 16.361 16.482 1.171 1.00 42.03 107 PRO A C 1
ATOM 859 O O . PRO A 1 107 ? 16.456 16.494 -0.059 1.00 42.03 107 PRO A O 1
ATOM 862 N N . ALA A 1 108 ? 15.749 17.453 1.851 1.00 46.25 108 ALA A N 1
ATOM 863 C CA . ALA A 1 108 ? 15.481 18.746 1.251 1.00 46.25 108 ALA A CA 1
ATOM 864 C C . ALA A 1 108 ? 16.781 19.184 0.572 1.00 46.25 108 ALA A C 1
ATOM 866 O O . ALA A 1 108 ? 17.824 19.249 1.226 1.00 46.25 108 ALA A O 1
ATOM 867 N N . ALA A 1 109 ? 16.740 19.385 -0.747 1.00 45.66 109 ALA A N 1
ATOM 868 C CA . ALA A 1 109 ? 17.868 19.960 -1.457 1.00 45.66 109 ALA A CA 1
ATOM 869 C C . ALA A 1 109 ? 18.274 21.220 -0.678 1.00 45.66 109 ALA A C 1
ATOM 871 O O . ALA A 1 109 ? 17.387 22.028 -0.383 1.00 45.66 109 ALA A O 1
ATOM 872 N N . PRO A 1 110 ? 19.548 21.373 -0.269 1.00 42.03 110 PRO A N 1
ATOM 873 C CA . PRO A 1 110 ? 19.959 22.528 0.501 1.00 42.03 110 PRO A CA 1
ATOM 874 C C . PRO A 1 110 ? 19.751 23.743 -0.392 1.00 42.03 110 PRO A C 1
ATOM 876 O O . PRO A 1 110 ? 20.472 23.982 -1.361 1.00 42.03 110 PRO A O 1
ATOM 879 N N . GLN A 1 111 ? 18.683 24.467 -0.091 1.00 50.12 111 GLN A N 1
ATOM 880 C CA . GLN A 1 111 ? 18.351 25.729 -0.702 1.00 50.12 111 GLN A CA 1
ATOM 881 C C . GLN A 1 111 ? 19.408 26.713 -0.213 1.00 50.12 111 GLN A C 1
ATOM 883 O O . GLN A 1 111 ? 19.280 27.255 0.872 1.00 50.12 111 GLN A O 1
ATOM 888 N N . GLY A 1 112 ? 20.486 26.836 -0.990 1.00 48.25 112 GLY A N 1
ATOM 889 C CA . GLY A 1 112 ? 21.476 27.905 -0.923 1.00 48.25 112 GLY A CA 1
ATOM 890 C C . GLY A 1 112 ? 22.056 28.207 0.461 1.00 48.25 112 GLY A C 1
ATOM 891 O O . GLY A 1 112 ? 21.455 28.917 1.255 1.00 48.25 112 GLY A O 1
ATOM 892 N N . GLY A 1 113 ? 23.311 27.814 0.679 1.00 44.50 113 GLY A N 1
ATOM 893 C CA . GLY A 1 113 ? 24.154 28.481 1.672 1.00 44.50 113 GLY A CA 1
ATOM 894 C C . GLY A 1 113 ? 24.835 27.537 2.649 1.00 44.50 113 GLY A C 1
ATOM 895 O O . GLY A 1 113 ? 24.262 27.132 3.649 1.00 44.50 113 GLY A O 1
ATOM 896 N N . MET A 1 114 ? 26.097 27.238 2.348 1.00 52.66 114 MET A N 1
ATOM 897 C CA . MET A 1 114 ? 27.213 27.201 3.299 1.00 52.66 114 MET A CA 1
ATOM 898 C C . MET A 1 114 ? 26.878 26.775 4.743 1.00 52.66 114 MET A C 1
ATOM 900 O O . MET A 1 114 ? 26.865 27.601 5.650 1.00 52.66 114 MET A O 1
ATOM 904 N N . ALA A 1 115 ? 26.725 25.475 4.986 1.00 43.81 115 ALA A N 1
ATOM 905 C CA . ALA A 1 115 ? 27.010 24.901 6.299 1.00 43.81 115 ALA A CA 1
ATOM 906 C C . ALA A 1 115 ? 27.460 23.448 6.132 1.00 43.81 115 ALA A C 1
ATOM 908 O O . ALA A 1 115 ? 26.679 22.545 5.841 1.00 43.81 115 ALA A O 1
ATOM 909 N N . ALA A 1 116 ? 28.768 23.259 6.269 1.00 51.22 116 ALA A N 1
ATOM 910 C CA . ALA A 1 116 ? 29.438 21.978 6.252 1.00 51.22 116 ALA A CA 1
ATOM 911 C C . ALA A 1 116 ? 28.925 21.081 7.384 1.00 51.22 116 ALA A C 1
ATOM 913 O O . ALA A 1 116 ? 29.128 21.395 8.554 1.00 51.22 116 ALA A O 1
ATOM 914 N N . LEU A 1 117 ? 28.347 19.931 7.040 1.00 43.56 117 LEU A N 1
ATOM 915 C CA . LEU A 1 117 ? 28.225 18.799 7.952 1.00 43.56 117 LEU A CA 1
ATOM 916 C C . LEU A 1 117 ? 28.874 17.580 7.294 1.00 43.56 117 LEU A C 1
ATOM 918 O O . LEU A 1 117 ? 28.255 16.838 6.542 1.00 43.56 117 LEU A O 1
ATOM 922 N N . ASN A 1 118 ? 30.178 17.471 7.551 1.00 56.38 118 ASN A N 1
ATOM 923 C CA . ASN A 1 118 ? 30.951 16.243 7.725 1.00 56.38 118 ASN A CA 1
ATOM 924 C C . ASN A 1 118 ? 30.382 14.967 7.062 1.00 56.38 118 ASN A C 1
ATOM 926 O O . ASN A 1 118 ? 29.804 14.112 7.729 1.00 56.38 118 ASN A O 1
ATOM 930 N N . MET A 1 119 ? 30.637 14.803 5.764 1.00 47.31 119 MET A N 1
ATOM 931 C CA . MET A 1 119 ? 30.822 13.479 5.171 1.00 47.31 119 MET A CA 1
ATOM 932 C C . MET A 1 119 ? 32.131 13.473 4.389 1.00 47.31 119 MET A C 1
ATOM 934 O O . MET A 1 119 ? 32.238 13.986 3.279 1.00 47.31 119 MET A O 1
ATOM 938 N N . SER A 1 120 ? 33.147 12.887 5.013 1.00 49.34 120 SER A N 1
ATOM 939 C CA . SER A 1 120 ? 34.373 12.457 4.356 1.00 49.34 120 SER A CA 1
ATOM 940 C C . SER A 1 120 ? 34.057 11.261 3.450 1.00 49.34 120 SER A C 1
ATOM 942 O O . SER A 1 120 ? 34.189 10.110 3.853 1.00 49.34 120 SER A O 1
ATOM 944 N N . LEU A 1 121 ? 33.572 11.531 2.240 1.00 49.25 121 LEU A N 1
ATOM 945 C CA . LEU A 1 121 ? 33.679 10.644 1.082 1.00 49.25 121 LEU A CA 1
ATOM 946 C C . LEU A 1 121 ? 33.596 11.538 -0.157 1.00 49.25 121 LEU A C 1
ATOM 948 O O . LEU A 1 121 ? 32.613 12.250 -0.337 1.00 49.25 121 LEU A O 1
ATOM 952 N N . GLY A 1 122 ? 34.688 11.569 -0.924 1.00 53.81 122 GLY A N 1
ATOM 953 C CA . GLY A 1 122 ? 35.008 12.575 -1.938 1.00 53.81 122 GLY A CA 1
ATOM 954 C C . GLY A 1 122 ? 33.811 13.138 -2.703 1.00 53.81 122 GLY A C 1
ATOM 955 O O . GLY A 1 122 ? 33.084 12.409 -3.372 1.00 53.81 122 GLY A O 1
ATOM 956 N N . MET A 1 123 ? 33.652 14.461 -2.635 1.00 61.22 123 MET A N 1
ATOM 957 C CA . MET A 1 123 ? 32.790 15.202 -3.547 1.00 61.22 123 MET A CA 1
ATOM 958 C C . MET A 1 123 ? 33.338 14.993 -4.960 1.00 61.22 123 MET A C 1
ATOM 960 O O . MET A 1 123 ? 34.381 15.541 -5.314 1.00 61.22 123 MET A O 1
ATOM 964 N N . VAL A 1 124 ? 32.689 14.133 -5.741 1.00 57.66 124 VAL A N 1
ATOM 965 C CA . VAL A 1 124 ? 33.060 13.922 -7.138 1.00 57.66 124 VAL A CA 1
ATOM 966 C C . VAL A 1 124 ? 32.461 15.075 -7.923 1.00 57.66 124 VAL A C 1
ATOM 968 O O . VAL A 1 124 ? 31.241 15.185 -8.040 1.00 57.66 124 VAL A O 1
ATOM 971 N N . THR A 1 125 ? 33.313 15.954 -8.435 1.00 70.25 125 THR A N 1
ATOM 972 C CA . THR A 1 125 ? 32.876 16.991 -9.364 1.00 70.25 125 THR A CA 1
ATOM 973 C C . THR A 1 125 ? 32.305 16.307 -10.613 1.00 70.25 125 THR A C 1
ATOM 975 O O . THR A 1 125 ? 32.992 15.465 -11.204 1.00 70.25 125 THR A O 1
ATOM 978 N N . PRO A 1 126 ? 31.062 16.607 -11.030 1.00 66.69 126 PRO A N 1
ATOM 979 C CA . PRO A 1 126 ? 30.511 16.044 -12.252 1.00 66.69 126 PRO A CA 1
ATOM 980 C C . PRO A 1 126 ? 31.364 16.479 -13.449 1.00 66.69 126 PRO A C 1
ATOM 982 O O . PRO A 1 126 ? 31.740 17.639 -13.580 1.00 66.69 126 PRO A O 1
ATOM 985 N N . VAL A 1 127 ? 31.670 15.538 -14.346 1.00 60.78 127 VAL A N 1
ATOM 986 C CA . VAL A 1 127 ? 32.582 15.737 -15.493 1.00 60.78 127 VAL A CA 1
ATOM 987 C C . VAL A 1 127 ? 32.198 16.932 -16.379 1.00 60.78 127 VAL A C 1
ATOM 989 O O . VAL A 1 127 ? 33.067 17.534 -17.010 1.00 60.78 127 VAL A O 1
ATOM 992 N N . ASN A 1 128 ? 30.919 17.312 -16.402 1.00 67.44 128 ASN A N 1
ATOM 993 C CA . ASN A 1 128 ? 30.443 18.477 -17.147 1.00 67.44 128 ASN A CA 1
ATOM 994 C C . ASN A 1 128 ? 31.017 19.815 -16.643 1.00 67.44 128 ASN A C 1
ATOM 996 O O . ASN A 1 128 ? 31.121 20.741 -17.444 1.00 67.44 128 ASN A O 1
ATOM 1000 N N . ASP A 1 129 ? 31.442 19.911 -15.382 1.00 71.62 129 ASP A N 1
ATOM 1001 C CA . ASP A 1 129 ? 31.998 21.144 -14.804 1.00 71.62 129 ASP A CA 1
ATOM 1002 C C . ASP A 1 129 ? 33.469 21.369 -15.197 1.00 71.62 129 ASP A C 1
ATOM 1004 O O . ASP A 1 129 ? 33.963 22.493 -15.166 1.00 71.62 129 ASP A O 1
ATOM 1008 N N . LEU A 1 130 ? 34.179 20.319 -15.627 1.00 65.62 130 LEU A N 1
ATOM 1009 C CA . LEU A 1 130 ? 35.601 20.395 -15.995 1.00 65.62 130 LEU A CA 1
ATOM 1010 C C . LEU A 1 130 ? 35.846 21.093 -17.341 1.00 65.62 130 LEU A C 1
ATOM 1012 O O . LEU A 1 130 ? 36.980 21.430 -17.664 1.00 65.62 130 LEU A O 1
ATOM 1016 N N . ARG A 1 131 ? 34.800 21.322 -18.142 1.00 64.12 131 ARG A N 1
ATOM 1017 C CA . ARG A 1 131 ? 34.915 21.940 -19.474 1.00 64.12 131 ARG A CA 1
ATOM 1018 C C . ARG A 1 131 ? 34.927 23.474 -19.461 1.00 64.12 131 ARG A C 1
ATOM 1020 O O . ARG A 1 131 ? 34.942 24.070 -20.533 1.00 64.12 131 ARG A O 1
ATOM 1027 N N . GLY A 1 132 ? 34.890 24.107 -18.286 1.00 60.34 132 GLY A N 1
ATOM 1028 C CA . GLY A 1 132 ? 34.711 25.558 -18.158 1.00 60.34 132 GLY A CA 1
ATOM 1029 C C . GLY A 1 132 ? 35.923 26.366 -17.687 1.00 60.34 132 GLY A C 1
ATOM 1030 O O . GLY A 1 132 ? 35.822 27.587 -17.646 1.00 60.34 132 GLY A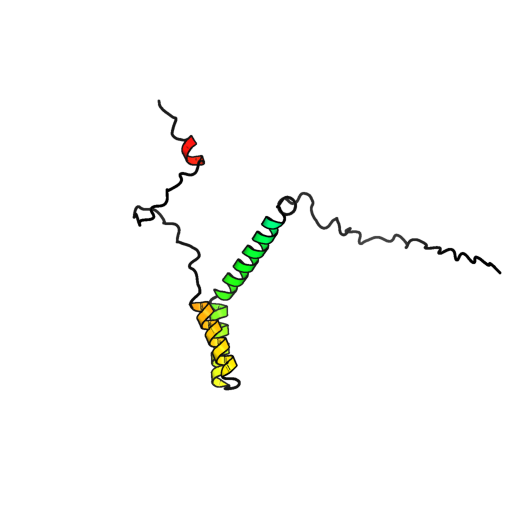 O 1
ATOM 1031 N N . SER A 1 133 ? 37.040 25.739 -17.302 1.00 57.19 133 SER A N 1
ATOM 1032 C CA . SER A 1 133 ? 38.143 26.458 -16.631 1.00 57.19 133 SER A CA 1
ATOM 1033 C C . SER A 1 133 ? 39.344 26.798 -17.520 1.00 57.19 133 SER A C 1
ATOM 1035 O O . SER A 1 133 ? 40.189 27.583 -17.099 1.00 57.19 133 SER A O 1
ATOM 1037 N N . ASP A 1 134 ? 39.397 26.305 -18.759 1.00 58.91 134 ASP A N 1
ATOM 1038 C CA . ASP A 1 134 ? 40.433 26.690 -19.725 1.00 58.91 134 ASP A CA 1
ATOM 1039 C C . ASP A 1 134 ? 39.953 27.876 -20.573 1.00 58.91 134 ASP A C 1
ATOM 1041 O O . ASP A 1 134 ? 39.596 27.763 -21.745 1.00 58.91 134 ASP A O 1
ATOM 1045 N N . SER A 1 135 ? 39.901 29.054 -19.962 1.00 48.94 135 SER A N 1
ATOM 1046 C CA . SER A 1 135 ? 39.868 30.328 -20.686 1.00 48.94 135 SER A CA 1
ATOM 1047 C C . SER A 1 135 ? 40.797 31.300 -19.974 1.00 48.94 135 SER A C 1
ATOM 1049 O O . SER A 1 135 ? 40.370 32.199 -19.258 1.00 48.94 135 SER A O 1
ATOM 1051 N N . ILE A 1 136 ? 42.098 31.055 -20.150 1.00 49.22 136 ILE A N 1
ATOM 1052 C CA . ILE A 1 136 ? 43.132 32.070 -19.963 1.00 49.22 136 ILE A CA 1
ATOM 1053 C C . ILE A 1 136 ? 43.077 33.014 -21.166 1.00 49.22 136 ILE A C 1
ATOM 1055 O O . ILE A 1 136 ? 43.305 32.591 -22.301 1.00 49.22 136 ILE A O 1
ATOM 1059 N N . ALA A 1 137 ? 42.808 34.284 -20.883 1.00 38.56 137 ALA A N 1
ATOM 1060 C CA . ALA A 1 137 ? 43.287 35.438 -21.631 1.00 38.56 137 ALA A CA 1
ATOM 1061 C C . ALA A 1 137 ? 43.743 36.490 -20.614 1.00 38.56 137 ALA A C 1
ATOM 1063 O O . ALA A 1 137 ? 43.013 36.677 -19.612 1.00 38.56 137 ALA A O 1
#

Secondary structure (DSSP, 8-state):
-----------PPPP---S----TTTTS-TT-HHHHHHHHS-HHHHHHHHHHHHHHHHHHHHT-HHHHHHHHHHHHHHHHHTS-HHHHHHHHHHHHHHHH------PPP--S--------S-----GGGGGGS----

InterPro domains:
  IPR051017 Aldolase class II Adducin subfamily [PTHR10672] (1-136)

Organism: Pongo abelii (NCBI:txid9601)

Sequence (137 aa):
MNGDSRAAVVTSPPPTTAPHKERYFDRVDENNPEYLRERNMAPDLRQDFNMMEQKKRV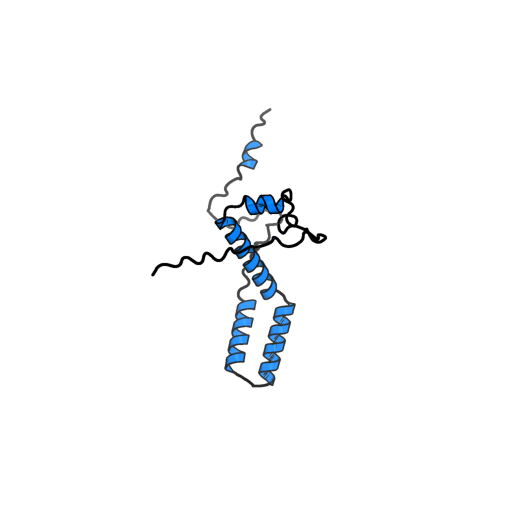SMILQSPAFCEELESMIQEQFKKGKNPTGLLALQQIADFMTTNVPNVYPAAPQGGMAALNMSLGMVTPVNDLRGSDSIA

pLDDT: mean 70.31, std 18.14, range [38.56, 92.88]

Foldseek 3Di:
DDDDPPDDPPDDDDDDDDDPPPPPVVVDDPPPPVVVVLVPDDPVVNVVVVVVVVVVVVLCLLQDPVNLVVLVVVLVVCVVVVPDPVVSVVSVVSSVCSVPPPPPPDPDPPPDDDDDDDDPDDPDDPPVVVVPDPDDD

Radius of gyration: 31.4 Å; chains: 1; bounding box: 61×92×68 Å